Protein AF-A0A7S2GNQ2-F1 (afdb_monomer_lite)

Structure (mmCIF, N/CA/C/O backbone):
data_AF-A0A7S2GNQ2-F1
#
_entry.id   AF-A0A7S2GNQ2-F1
#
loop_
_atom_site.group_PDB
_atom_site.id
_atom_site.type_symbol
_atom_site.label_atom_id
_atom_site.label_alt_id
_atom_site.label_comp_id
_atom_site.label_asym_id
_atom_site.label_entity_id
_atom_site.label_seq_id
_atom_site.pdbx_PDB_ins_code
_atom_site.Cartn_x
_atom_site.Cartn_y
_atom_site.Cartn_z
_atom_site.occupancy
_atom_site.B_iso_or_equiv
_atom_site.auth_seq_id
_atom_site.auth_comp_id
_atom_site.auth_asym_id
_atom_site.auth_atom_id
_atom_site.pdbx_PDB_model_num
ATOM 1 N N . LYS A 1 1 ? 43.663 11.668 -49.638 1.00 64.75 1 LYS A N 1
ATOM 2 C CA . LYS A 1 1 ? 43.496 10.269 -50.110 1.00 64.75 1 LYS A CA 1
ATOM 3 C C . LYS A 1 1 ? 42.044 9.870 -49.880 1.00 64.75 1 LYS A C 1
ATOM 5 O O . LYS A 1 1 ? 41.589 9.995 -48.751 1.00 64.75 1 LYS A O 1
ATOM 10 N N . ALA A 1 2 ? 41.301 9.509 -50.927 1.00 70.38 2 ALA A N 1
ATOM 11 C CA . ALA A 1 2 ? 39.926 9.034 -50.775 1.00 70.38 2 ALA A CA 1
ATOM 12 C C . ALA A 1 2 ? 39.936 7.637 -50.134 1.00 70.38 2 ALA A C 1
ATOM 14 O O . ALA A 1 2 ? 40.729 6.797 -50.549 1.00 70.38 2 ALA A O 1
ATOM 15 N N . LEU A 1 3 ? 39.083 7.412 -49.131 1.00 74.19 3 LEU A N 1
ATOM 16 C CA . LEU A 1 3 ? 38.929 6.104 -48.481 1.00 74.19 3 LEU A CA 1
ATOM 17 C C . LEU A 1 3 ? 38.455 5.060 -49.490 1.00 74.19 3 LEU A C 1
ATOM 19 O O . LEU A 1 3 ? 37.554 5.356 -50.294 1.00 74.19 3 LEU A O 1
ATOM 23 N N . SER A 1 4 ? 39.020 3.857 -49.401 1.00 88.00 4 SER A N 1
ATOM 24 C CA . SER A 1 4 ? 38.625 2.707 -50.207 1.00 88.00 4 SER A CA 1
ATOM 25 C C . SER A 1 4 ? 37.168 2.317 -49.918 1.00 88.00 4 SER A C 1
ATOM 27 O O . SER A 1 4 ? 36.591 2.656 -48.879 1.00 88.00 4 SER A O 1
ATOM 29 N N . ARG A 1 5 ? 36.536 1.601 -50.852 1.00 85.06 5 ARG A N 1
ATOM 30 C CA . ARG A 1 5 ? 35.164 1.095 -50.683 1.00 85.06 5 ARG A CA 1
ATOM 31 C C . ARG A 1 5 ? 35.034 0.200 -49.442 1.00 85.06 5 ARG A C 1
ATOM 33 O O . ARG A 1 5 ? 34.011 0.246 -48.766 1.00 85.06 5 ARG A O 1
ATOM 40 N N . GLU A 1 6 ? 36.079 -0.561 -49.140 1.00 86.62 6 GLU A N 1
ATOM 41 C CA . GLU A 1 6 ? 36.160 -1.459 -47.988 1.00 86.62 6 GLU A CA 1
ATOM 42 C C . GLU A 1 6 ? 36.274 -0.684 -46.670 1.00 86.62 6 GLU A C 1
ATOM 44 O O . GLU A 1 6 ? 35.510 -0.934 -45.741 1.00 86.62 6 GLU A O 1
ATOM 49 N N . GLU A 1 7 ? 37.122 0.348 -46.614 1.00 86.25 7 GLU A N 1
ATOM 50 C CA . GLU A 1 7 ? 37.244 1.217 -45.435 1.00 86.25 7 GLU A CA 1
ATOM 51 C C . GLU A 1 7 ? 35.927 1.949 -45.125 1.00 86.25 7 GLU A C 1
ATOM 53 O O . GLU A 1 7 ? 35.568 2.127 -43.959 1.00 86.25 7 GLU A O 1
ATOM 58 N N . ARG A 1 8 ? 35.168 2.350 -46.157 1.00 87.06 8 ARG A N 1
ATOM 59 C CA . ARG A 1 8 ? 33.826 2.936 -45.988 1.00 87.06 8 ARG A CA 1
ATOM 60 C C . ARG A 1 8 ? 32.819 1.920 -45.447 1.00 87.06 8 ARG A C 1
ATOM 62 O O . ARG A 1 8 ? 32.033 2.268 -44.570 1.00 87.06 8 ARG A O 1
ATOM 69 N N . ALA A 1 9 ? 32.847 0.681 -45.942 1.00 88.31 9 ALA A N 1
ATOM 70 C CA . ALA A 1 9 ? 31.956 -0.385 -45.486 1.00 88.31 9 ALA A CA 1
ATOM 71 C C . ALA A 1 9 ? 32.234 -0.784 -44.027 1.00 88.31 9 ALA A C 1
ATOM 73 O O . ALA A 1 9 ? 31.295 -0.919 -43.240 1.00 88.31 9 ALA A O 1
ATOM 74 N N . LEU A 1 10 ? 33.511 -0.898 -43.650 1.00 91.12 10 LEU A N 1
ATOM 75 C CA . LEU A 1 10 ? 33.933 -1.178 -42.276 1.00 91.12 10 LEU A CA 1
ATOM 76 C C . LEU A 1 10 ? 33.534 -0.054 -41.316 1.00 91.12 10 LEU A C 1
ATOM 78 O O . LEU A 1 10 ? 32.979 -0.338 -40.257 1.00 91.12 10 LEU A O 1
ATOM 82 N N . ARG A 1 11 ? 33.732 1.218 -41.697 1.00 90.00 11 ARG A N 1
ATOM 83 C CA . ARG A 1 11 ? 33.263 2.368 -40.901 1.00 90.00 11 ARG A CA 1
ATOM 84 C C . ARG A 1 11 ? 31.751 2.344 -40.705 1.00 90.00 11 ARG A C 1
ATOM 86 O O . ARG A 1 11 ? 31.295 2.411 -39.571 1.00 90.00 11 ARG A O 1
ATOM 93 N N . ALA A 1 12 ? 30.987 2.139 -41.778 1.00 89.44 12 ALA A N 1
ATOM 94 C CA . ALA A 1 12 ? 29.533 2.038 -41.689 1.00 89.44 12 ALA A CA 1
ATOM 95 C C . ALA A 1 12 ? 29.082 0.873 -40.789 1.00 89.44 12 ALA A C 1
ATOM 97 O O . ALA A 1 12 ? 28.097 1.001 -40.068 1.00 89.44 12 ALA A O 1
ATOM 98 N N . SER A 1 13 ? 29.796 -0.259 -40.799 1.00 91.31 13 SER A N 1
ATOM 99 C CA . SER A 1 13 ? 29.508 -1.370 -39.884 1.00 91.31 13 SER A CA 1
ATOM 100 C C . SER A 1 13 ? 29.830 -1.028 -38.435 1.00 91.31 13 SER A C 1
ATOM 102 O O . SER A 1 13 ? 29.018 -1.296 -37.554 1.00 91.31 13 SER A O 1
ATOM 104 N N . ALA A 1 14 ? 30.980 -0.404 -38.179 1.00 92.25 14 ALA A N 1
ATOM 105 C CA . ALA A 1 14 ? 31.361 0.039 -36.843 1.00 92.25 14 ALA A CA 1
ATOM 106 C C . ALA A 1 14 ? 30.356 1.052 -36.272 1.00 92.25 14 ALA A C 1
ATOM 108 O O . ALA A 1 14 ? 29.978 0.943 -35.108 1.00 92.25 14 ALA A O 1
ATOM 109 N N . ASP A 1 15 ? 29.874 1.988 -37.091 1.00 93.44 15 ASP A N 1
ATOM 110 C CA . ASP A 1 15 ? 28.883 2.981 -36.672 1.00 93.44 15 ASP A CA 1
ATOM 111 C C . ASP A 1 15 ? 27.521 2.338 -36.370 1.00 93.44 15 ASP A C 1
ATOM 113 O O . ASP A 1 15 ? 26.910 2.667 -35.353 1.00 93.44 15 ASP A O 1
ATOM 117 N N . ARG A 1 16 ? 27.087 1.341 -37.160 1.00 91.75 16 ARG A N 1
ATOM 118 C CA . ARG A 1 16 ? 25.895 0.532 -36.836 1.00 91.75 16 ARG A CA 1
ATOM 119 C C . ARG A 1 16 ? 26.039 -0.201 -35.504 1.00 91.75 16 ARG A C 1
ATOM 121 O O . ARG A 1 16 ? 25.116 -0.191 -34.698 1.00 91.75 16 ARG A O 1
ATOM 128 N N . HIS A 1 17 ? 27.192 -0.822 -35.252 1.00 92.38 17 HIS A N 1
ATOM 129 C CA . HIS A 1 17 ? 27.427 -1.513 -33.983 1.00 92.38 17 HIS A CA 1
ATOM 130 C C . HIS A 1 17 ? 27.438 -0.549 -32.792 1.00 92.38 17 HIS A C 1
ATOM 132 O O . HIS A 1 17 ? 26.877 -0.883 -31.753 1.00 92.38 17 HIS A O 1
ATOM 138 N N . ARG A 1 18 ? 28.015 0.652 -32.933 1.00 93.69 18 ARG A N 1
ATOM 139 C CA . ARG A 1 18 ? 27.972 1.686 -31.884 1.00 93.69 18 ARG A CA 1
ATOM 140 C C . ARG A 1 18 ? 26.545 2.128 -31.581 1.00 93.69 18 ARG A C 1
ATOM 142 O O . ARG A 1 18 ? 26.152 2.089 -30.421 1.00 93.69 18 ARG A O 1
ATOM 149 N N . ALA A 1 19 ? 25.763 2.450 -32.612 1.00 92.00 19 ALA A N 1
ATOM 150 C CA . ALA A 1 19 ? 24.359 2.822 -32.446 1.00 92.00 19 ALA A CA 1
ATOM 151 C C . ALA A 1 19 ? 23.565 1.718 -31.727 1.00 92.00 19 ALA A C 1
ATOM 153 O O . ALA A 1 19 ? 22.828 1.997 -30.782 1.00 92.00 19 ALA A O 1
ATOM 154 N N . ARG A 1 20 ? 23.799 0.451 -32.097 1.00 93.38 20 ARG A N 1
ATOM 155 C CA . ARG A 1 20 ? 23.166 -0.700 -31.444 1.00 93.38 20 ARG A CA 1
ATOM 156 C C . ARG A 1 20 ? 23.551 -0.835 -29.970 1.00 93.38 20 ARG A C 1
ATOM 158 O O . ARG A 1 20 ? 22.698 -1.148 -29.144 1.00 93.38 20 ARG A O 1
ATOM 165 N N . VAL A 1 21 ? 24.819 -0.607 -29.627 1.00 95.62 21 VAL A N 1
ATOM 166 C CA . VAL A 1 21 ? 25.288 -0.611 -28.230 1.00 95.62 21 VAL A CA 1
ATOM 167 C C . VAL A 1 21 ? 24.620 0.503 -27.424 1.00 95.62 21 VAL A C 1
ATOM 169 O O . VAL A 1 21 ? 24.209 0.260 -26.291 1.00 95.62 21 VAL A O 1
ATOM 172 N N . ASP A 1 22 ? 24.460 1.695 -27.995 1.00 95.50 22 ASP A N 1
ATOM 173 C CA . ASP A 1 22 ? 23.806 2.811 -27.306 1.00 95.50 22 ASP A CA 1
ATOM 174 C C . ASP A 1 22 ? 22.314 2.541 -27.068 1.00 95.50 22 ASP A C 1
ATOM 176 O O . ASP A 1 22 ? 21.806 2.809 -25.980 1.00 95.50 22 ASP A O 1
ATOM 180 N N . GLN A 1 23 ? 21.617 1.929 -28.027 1.00 94.12 23 GLN A N 1
ATOM 181 C CA . GLN A 1 23 ? 20.230 1.494 -27.834 1.00 94.12 23 GLN A CA 1
ATOM 182 C C . GLN A 1 23 ? 20.107 0.402 -26.769 1.00 94.12 23 GLN A C 1
ATOM 184 O O . GLN A 1 23 ? 19.221 0.472 -25.920 1.00 94.12 23 GLN A O 1
ATOM 189 N N . LEU A 1 24 ? 21.010 -0.586 -26.775 1.00 95.75 24 LEU A N 1
ATOM 190 C CA . LEU A 1 24 ? 21.059 -1.627 -25.746 1.00 95.75 24 LEU A CA 1
ATOM 191 C C . LEU A 1 24 ? 21.252 -1.027 -24.349 1.00 95.75 24 LEU A C 1
ATOM 193 O O . LEU A 1 24 ? 20.572 -1.442 -23.413 1.00 95.75 24 LEU A O 1
ATOM 197 N N . ARG A 1 25 ? 22.125 -0.022 -24.212 1.00 96.81 25 ARG A N 1
ATOM 198 C CA . ARG A 1 25 ? 22.311 0.713 -22.952 1.00 96.81 25 ARG A CA 1
ATOM 199 C C . ARG A 1 25 ? 21.038 1.432 -22.519 1.00 96.81 25 ARG A C 1
ATOM 201 O O . ARG A 1 25 ? 20.624 1.275 -21.379 1.00 96.81 25 ARG A O 1
ATOM 208 N N . GLN A 1 26 ? 20.375 2.145 -23.430 1.00 96.31 26 GLN A N 1
ATOM 209 C CA . GLN A 1 26 ? 19.115 2.831 -23.121 1.00 96.31 26 GLN A CA 1
ATOM 210 C C . GLN A 1 26 ? 18.009 1.861 -22.684 1.00 96.31 26 GLN A C 1
ATOM 212 O O . GLN A 1 26 ? 17.236 2.172 -21.777 1.00 96.31 26 GLN A O 1
ATOM 217 N N . VAL A 1 27 ? 17.926 0.685 -23.316 1.00 97.69 27 VAL A N 1
ATOM 218 C CA . VAL A 1 27 ? 16.993 -0.381 -22.925 1.00 97.69 27 VAL A CA 1
ATOM 219 C C . VAL A 1 27 ? 17.325 -0.916 -21.536 1.00 97.69 27 VAL A C 1
ATOM 221 O O . VAL A 1 27 ? 16.413 -1.063 -20.721 1.00 97.69 27 VAL A O 1
ATOM 224 N N . ALA A 1 28 ? 18.603 -1.189 -21.258 1.00 97.50 28 ALA A N 1
ATOM 225 C CA . ALA A 1 28 ? 19.050 -1.673 -19.955 1.00 97.50 28 ALA A CA 1
ATOM 226 C C . ALA A 1 28 ? 18.695 -0.669 -18.847 1.00 97.50 28 ALA A C 1
ATOM 228 O O . ALA A 1 28 ? 17.963 -1.018 -17.925 1.00 97.50 28 ALA A O 1
ATOM 229 N N . GLU A 1 29 ? 19.077 0.600 -19.008 1.00 97.75 29 GLU A N 1
ATOM 230 C CA . GLU A 1 29 ? 18.776 1.672 -18.049 1.00 97.75 29 GLU A CA 1
ATOM 231 C C . GLU A 1 29 ? 17.268 1.838 -17.808 1.00 97.75 29 GLU A C 1
ATOM 233 O O . GLU A 1 29 ? 16.817 2.001 -16.673 1.00 97.75 29 GLU A O 1
ATOM 238 N N . ALA A 1 30 ? 16.456 1.797 -18.869 1.00 97.50 30 ALA A N 1
ATOM 239 C CA . ALA A 1 30 ? 15.008 1.924 -18.733 1.00 97.50 30 ALA A CA 1
ATOM 240 C C . ALA A 1 30 ? 14.377 0.712 -18.032 1.00 97.50 30 ALA A C 1
ATOM 24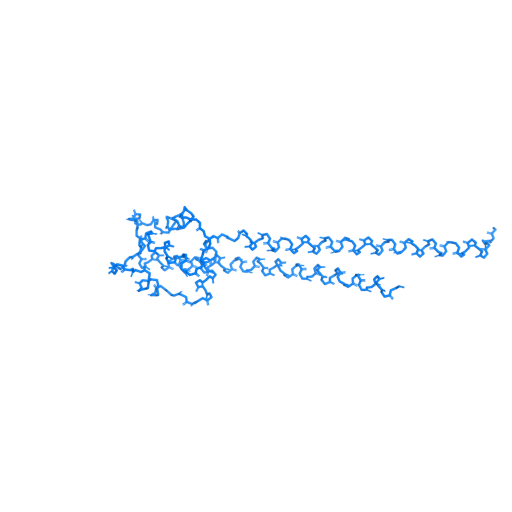2 O O . ALA A 1 30 ? 13.420 0.886 -17.275 1.00 97.50 30 ALA A O 1
ATOM 243 N N . THR A 1 31 ? 14.902 -0.491 -18.274 1.00 97.56 31 THR A N 1
ATOM 244 C CA . THR A 1 31 ? 14.433 -1.729 -17.635 1.00 97.56 31 THR A CA 1
ATOM 245 C C . THR A 1 31 ? 14.774 -1.720 -16.147 1.00 97.56 31 THR A C 1
ATOM 247 O O . THR A 1 31 ? 13.875 -1.885 -15.326 1.00 97.56 31 THR A O 1
ATOM 250 N N . GLU A 1 32 ? 16.016 -1.389 -15.788 1.00 98.00 32 GLU A N 1
ATOM 251 C CA . GLU A 1 32 ? 16.439 -1.229 -14.390 1.00 98.00 32 GLU A CA 1
ATOM 252 C C . GLU A 1 32 ? 15.600 -0.168 -13.661 1.00 98.00 32 GLU A C 1
ATOM 254 O O . GLU A 1 32 ? 15.153 -0.373 -12.531 1.00 98.00 32 GLU A O 1
ATOM 259 N N . ALA A 1 33 ? 15.321 0.965 -14.314 1.00 97.25 33 ALA A N 1
ATOM 260 C CA . ALA A 1 33 ? 14.468 2.003 -13.744 1.00 97.25 33 ALA A CA 1
ATOM 261 C C . ALA A 1 33 ? 13.020 1.527 -13.525 1.00 97.25 33 ALA A C 1
ATOM 263 O O . ALA A 1 33 ? 12.395 1.913 -12.532 1.00 97.25 33 ALA A O 1
ATOM 264 N N . ALA A 1 34 ? 12.479 0.706 -14.431 1.00 97.69 34 ALA A N 1
ATOM 265 C CA . ALA A 1 34 ? 11.150 0.118 -14.288 1.00 97.69 34 ALA A CA 1
ATOM 266 C C . ALA A 1 34 ? 11.099 -0.871 -13.119 1.00 97.69 34 ALA A C 1
ATOM 268 O O . ALA A 1 34 ? 10.239 -0.730 -12.250 1.00 97.69 34 ALA A O 1
ATOM 269 N N . GLU A 1 35 ? 12.058 -1.791 -13.041 1.00 97.62 35 GLU A N 1
ATOM 270 C CA . GLU A 1 35 ? 12.179 -2.759 -11.947 1.00 97.62 35 GLU A CA 1
ATOM 271 C C . GLU A 1 35 ? 12.336 -2.058 -10.592 1.00 97.62 35 GLU A C 1
ATOM 273 O O . GLU A 1 35 ? 11.631 -2.371 -9.631 1.00 97.62 35 GLU A O 1
ATOM 278 N N . ALA A 1 36 ? 13.191 -1.034 -10.515 1.00 97.50 36 ALA A N 1
ATOM 279 C CA . ALA A 1 36 ? 13.368 -0.245 -9.301 1.00 97.50 36 ALA A CA 1
ATOM 280 C C . ALA A 1 36 ? 12.083 0.493 -8.889 1.00 97.50 36 ALA A C 1
ATOM 282 O O . ALA A 1 36 ? 11.794 0.628 -7.697 1.00 97.50 36 ALA A O 1
ATOM 283 N N . ALA A 1 37 ? 11.302 0.994 -9.850 1.00 97.06 37 ALA A N 1
ATOM 284 C CA . ALA A 1 37 ? 10.034 1.657 -9.567 1.00 97.06 37 ALA A CA 1
ATOM 285 C C . ALA A 1 37 ? 8.948 0.667 -9.109 1.00 97.06 37 ALA A C 1
ATOM 287 O O . ALA A 1 37 ? 8.210 0.972 -8.171 1.00 97.06 37 ALA A O 1
ATOM 288 N N . GLU A 1 38 ? 8.871 -0.519 -9.713 1.00 96.81 38 GLU A N 1
ATOM 289 C CA . GLU A 1 38 ? 7.948 -1.584 -9.302 1.00 96.81 38 GLU A CA 1
ATOM 290 C C . GLU A 1 38 ? 8.295 -2.126 -7.911 1.00 96.81 38 GLU A C 1
ATOM 292 O O . GLU A 1 38 ? 7.421 -2.229 -7.050 1.00 96.81 38 GLU A O 1
ATOM 297 N N . MET A 1 39 ? 9.579 -2.346 -7.631 1.00 96.88 39 MET A N 1
ATOM 298 C CA . MET A 1 39 ? 10.060 -2.762 -6.313 1.00 96.88 39 MET A CA 1
ATOM 299 C C . MET A 1 39 ? 9.727 -1.738 -5.217 1.00 96.88 39 MET A C 1
ATOM 301 O O . MET A 1 39 ? 9.388 -2.119 -4.095 1.00 96.88 39 MET A O 1
ATOM 305 N N . LYS A 1 40 ? 9.756 -0.432 -5.517 1.00 95.88 40 LYS A N 1
ATOM 306 C CA . LYS A 1 40 ? 9.286 0.612 -4.583 1.00 95.88 40 LYS A CA 1
ATOM 307 C C . LYS A 1 40 ? 7.789 0.506 -4.289 1.00 95.88 40 LYS A C 1
ATOM 309 O O . LYS A 1 40 ? 7.383 0.726 -3.152 1.00 95.88 40 LYS A O 1
ATOM 314 N N . VAL A 1 41 ? 6.965 0.184 -5.287 1.00 95.50 41 VAL A N 1
ATOM 315 C CA . VAL A 1 41 ? 5.524 -0.040 -5.074 1.00 95.50 41 VAL A CA 1
ATOM 316 C C . VAL A 1 41 ? 5.308 -1.272 -4.197 1.00 95.50 41 VAL A C 1
ATOM 318 O O . VAL A 1 41 ? 4.526 -1.214 -3.250 1.00 95.50 41 VAL A O 1
ATOM 321 N N . GLU A 1 42 ? 6.014 -2.362 -4.486 1.00 94.94 42 GLU A N 1
ATOM 322 C CA . GLU A 1 42 ? 5.850 -3.626 -3.769 1.00 94.94 42 GLU A CA 1
ATOM 323 C C . GLU A 1 42 ? 6.326 -3.528 -2.318 1.00 94.94 42 GLU A C 1
ATOM 325 O O . GLU A 1 42 ? 5.574 -3.833 -1.398 1.00 94.94 42 GLU A O 1
ATOM 330 N N . SER A 1 43 ? 7.529 -2.997 -2.088 1.00 93.44 43 SER A N 1
ATOM 331 C CA . SER A 1 43 ? 8.051 -2.768 -0.732 1.00 93.44 43 SER A CA 1
ATOM 332 C C . SER A 1 43 ? 7.137 -1.877 0.115 1.00 93.44 43 SER A C 1
ATOM 334 O O . SER A 1 43 ? 6.964 -2.135 1.310 1.00 93.44 43 SER A O 1
ATOM 336 N N . ARG A 1 44 ? 6.499 -0.868 -0.499 1.00 92.94 44 ARG A N 1
ATOM 337 C CA . ARG A 1 44 ? 5.533 0.001 0.182 1.00 92.94 44 ARG A CA 1
ATOM 338 C C . ARG A 1 44 ? 4.273 -0.759 0.594 1.00 92.94 44 ARG A C 1
ATOM 340 O O . ARG A 1 44 ? 3.828 -0.604 1.724 1.00 92.94 44 ARG A O 1
ATOM 347 N N . ARG A 1 45 ? 3.738 -1.613 -0.286 1.00 89.56 45 ARG A N 1
ATOM 348 C CA . ARG A 1 45 ? 2.582 -2.474 0.018 1.00 89.56 45 ARG A CA 1
ATOM 349 C C . ARG A 1 45 ? 2.906 -3.503 1.098 1.00 89.56 45 ARG A C 1
ATOM 351 O O . ARG A 1 45 ? 2.112 -3.673 2.019 1.00 89.56 45 ARG A O 1
ATOM 358 N N . ALA A 1 46 ? 4.068 -4.146 1.012 1.00 88.50 46 ALA A N 1
ATOM 359 C CA . ALA A 1 46 ? 4.505 -5.154 1.976 1.00 88.50 46 ALA A CA 1
ATOM 360 C C . ALA A 1 46 ? 4.693 -4.574 3.387 1.00 88.50 46 ALA A C 1
ATOM 362 O O . ALA A 1 46 ? 4.394 -5.239 4.373 1.00 88.50 46 ALA A O 1
ATOM 363 N N . SER A 1 47 ? 5.136 -3.318 3.484 1.00 89.50 47 SER A N 1
ATOM 364 C CA . SER A 1 47 ? 5.362 -2.621 4.757 1.00 89.50 47 SER A CA 1
ATOM 365 C C . SER A 1 47 ? 4.177 -1.747 5.190 1.00 89.50 47 SER A C 1
ATOM 367 O O . SER A 1 47 ? 4.385 -0.746 5.874 1.00 89.50 47 SER A O 1
ATOM 369 N N . THR A 1 48 ? 2.944 -2.073 4.777 1.00 90.44 48 THR A N 1
ATOM 370 C CA . THR A 1 48 ? 1.762 -1.267 5.133 1.00 90.44 48 THR A CA 1
ATOM 371 C C . THR A 1 48 ? 1.499 -1.347 6.646 1.00 90.44 48 THR A C 1
ATOM 373 O O . THR A 1 48 ? 1.216 -2.443 7.144 1.00 90.44 48 THR A O 1
ATOM 376 N N . PRO A 1 49 ? 1.533 -0.219 7.383 1.00 92.25 49 PRO A N 1
ATOM 377 C CA . PRO A 1 49 ? 1.254 -0.190 8.819 1.00 92.25 49 PRO A CA 1
ATOM 378 C C . PRO A 1 49 ? -0.156 -0.687 9.170 1.00 92.25 49 PRO A C 1
ATOM 380 O O . PRO A 1 49 ? -1.086 -0.589 8.368 1.00 92.25 49 PRO A O 1
ATOM 383 N N . ALA A 1 50 ? -0.331 -1.231 10.374 1.00 92.38 50 ALA A N 1
ATOM 384 C CA . ALA A 1 50 ? -1.578 -1.881 10.779 1.00 92.38 50 ALA A CA 1
ATOM 385 C C . ALA A 1 50 ? -2.778 -0.918 10.885 1.00 92.38 50 ALA A C 1
ATOM 387 O O . ALA A 1 50 ? -3.896 -1.298 10.542 1.00 92.38 50 ALA A O 1
ATOM 388 N N . ASP A 1 51 ? -2.556 0.333 11.286 1.00 93.00 51 ASP A N 1
ATOM 389 C CA . ASP A 1 51 ? -3.564 1.400 11.287 1.00 93.00 51 ASP A CA 1
ATOM 390 C C . ASP A 1 51 ? -4.020 1.744 9.862 1.00 93.00 51 ASP A C 1
ATOM 392 O O . ASP A 1 51 ? -5.213 1.887 9.593 1.00 93.00 51 ASP A O 1
ATOM 396 N N . VAL A 1 52 ? -3.090 1.771 8.910 1.00 93.94 52 VAL A N 1
ATOM 397 C CA . VAL A 1 52 ? -3.413 1.941 7.492 1.00 93.94 52 VAL A CA 1
ATOM 398 C C . VAL A 1 52 ? -4.193 0.739 6.954 1.00 93.94 52 VAL A C 1
ATOM 400 O O . VAL A 1 52 ? -5.220 0.932 6.300 1.00 93.94 52 VAL A O 1
ATOM 403 N N . GLN A 1 53 ? -3.765 -0.497 7.246 1.00 93.69 53 GLN A N 1
ATOM 404 C CA . GLN A 1 53 ? -4.506 -1.709 6.859 1.00 93.69 53 GLN A CA 1
ATOM 405 C C . GLN A 1 53 ? -5.944 -1.664 7.389 1.00 93.69 53 GLN A C 1
ATOM 407 O O . GLN A 1 53 ? -6.900 -1.884 6.640 1.00 93.69 53 GLN A O 1
ATOM 412 N N . LEU A 1 54 ? -6.093 -1.325 8.670 1.00 92.44 54 LEU A N 1
ATOM 413 C CA . LEU A 1 54 ? -7.377 -1.202 9.339 1.00 92.44 54 LEU A CA 1
ATOM 414 C C . LEU A 1 54 ? -8.253 -0.132 8.672 1.00 92.44 54 LEU A C 1
ATOM 416 O O . LEU A 1 54 ? -9.398 -0.413 8.314 1.00 92.44 54 LEU A O 1
ATOM 420 N N . GLY A 1 55 ? -7.710 1.060 8.421 1.00 93.56 55 GLY A N 1
ATOM 421 C CA . GLY A 1 55 ? -8.421 2.139 7.735 1.00 93.56 55 GLY A CA 1
ATOM 422 C C . GLY A 1 55 ? -8.871 1.773 6.321 1.00 93.56 55 GLY A C 1
ATOM 423 O O . GLY A 1 55 ? -10.013 2.050 5.942 1.00 93.56 55 GLY A O 1
ATOM 424 N N . VAL A 1 56 ? -8.024 1.083 5.552 1.00 93.00 56 VAL A N 1
ATOM 425 C CA . VAL A 1 56 ? -8.367 0.589 4.209 1.00 93.00 56 VAL A CA 1
ATOM 426 C C . VAL A 1 56 ? -9.508 -0.428 4.274 1.00 93.00 56 VAL A C 1
ATOM 428 O O . VAL A 1 56 ? -10.454 -0.338 3.486 1.00 93.00 56 VAL A O 1
ATOM 431 N N . ILE A 1 57 ? -9.458 -1.380 5.210 1.00 92.94 57 ILE A N 1
ATOM 432 C CA . ILE A 1 57 ? -10.505 -2.398 5.378 1.00 92.94 57 ILE A CA 1
ATOM 433 C C . ILE A 1 57 ? -11.828 -1.750 5.793 1.00 92.94 57 ILE A C 1
ATOM 435 O O . ILE A 1 57 ? -12.868 -2.071 5.214 1.00 92.94 57 ILE A O 1
ATOM 439 N N . ILE A 1 58 ? -11.794 -0.818 6.746 1.00 91.06 58 ILE A N 1
ATOM 440 C CA . ILE A 1 58 ? -12.965 -0.071 7.221 1.00 91.06 58 ILE A CA 1
ATOM 441 C C . ILE A 1 58 ? -13.628 0.691 6.077 1.00 91.06 58 ILE A C 1
ATOM 443 O O . ILE A 1 58 ? -14.842 0.581 5.898 1.00 91.06 58 ILE A O 1
ATOM 447 N N . LEU A 1 59 ? -12.843 1.410 5.268 1.00 91.25 59 LEU A N 1
ATOM 448 C CA . LEU A 1 59 ? -13.347 2.121 4.092 1.00 91.25 59 LEU A CA 1
ATOM 449 C C . LEU A 1 59 ? -13.958 1.159 3.072 1.00 91.25 59 LEU A C 1
ATOM 451 O O . LEU A 1 59 ? -15.075 1.379 2.609 1.00 91.25 59 LEU A O 1
ATOM 455 N N . LYS A 1 60 ? -13.251 0.072 2.746 1.00 91.56 60 LYS A N 1
ATOM 456 C CA . LYS A 1 60 ? -13.691 -0.909 1.747 1.00 91.56 60 LYS A CA 1
ATOM 457 C C . LYS A 1 60 ? -14.972 -1.634 2.162 1.00 91.56 60 LYS A C 1
ATOM 459 O O . LYS A 1 60 ? -15.807 -1.924 1.310 1.00 91.56 60 LYS A O 1
ATOM 464 N N . LYS A 1 61 ? -15.116 -1.955 3.450 1.00 90.62 61 LYS A N 1
ATOM 465 C CA . LYS A 1 61 ? -16.283 -2.659 4.003 1.00 90.62 61 LYS A CA 1
ATOM 466 C C . LYS A 1 61 ? -17.412 -1.717 4.437 1.00 90.62 61 LYS A C 1
ATOM 468 O O . LYS A 1 61 ? -18.485 -2.202 4.778 1.00 90.62 61 LYS A O 1
ATOM 473 N N . GLY A 1 62 ? -17.187 -0.402 4.433 1.00 90.75 62 GLY A N 1
ATOM 474 C CA . GLY A 1 62 ? -18.172 0.585 4.878 1.00 90.75 62 GLY A CA 1
ATOM 475 C C . GLY A 1 62 ? -18.519 0.470 6.366 1.00 90.75 62 GLY A C 1
ATOM 476 O O . GLY A 1 62 ? -19.669 0.694 6.734 1.00 90.75 62 GLY A O 1
ATOM 477 N N . ILE A 1 63 ? -17.551 0.094 7.211 1.00 89.81 63 ILE A N 1
ATOM 478 C CA . ILE A 1 63 ? -17.759 -0.071 8.659 1.00 89.81 63 ILE A CA 1
ATOM 479 C C . ILE A 1 63 ? -18.022 1.301 9.287 1.00 89.81 63 ILE A C 1
ATOM 481 O O . ILE A 1 63 ? -17.244 2.241 9.100 1.00 89.81 63 ILE A O 1
ATOM 485 N N . ARG A 1 64 ? -19.121 1.422 10.037 1.00 91.06 64 ARG A N 1
ATOM 486 C CA . ARG A 1 64 ? -19.505 2.653 10.743 1.00 91.06 64 ARG A CA 1
ATOM 487 C C . ARG A 1 64 ? -19.287 2.510 12.246 1.00 91.06 64 ARG A C 1
ATOM 489 O O . ARG A 1 64 ? -19.150 1.408 12.761 1.00 91.06 64 ARG A O 1
ATOM 496 N N . VAL A 1 65 ? -19.358 3.633 12.962 1.00 88.88 65 VAL A N 1
ATOM 497 C CA . VAL A 1 65 ? -19.287 3.681 14.438 1.00 88.88 65 VAL A CA 1
ATOM 498 C C . VAL A 1 65 ? -20.263 2.684 15.070 1.00 88.88 65 VAL A C 1
ATOM 500 O O . VAL A 1 65 ? -19.884 1.916 15.941 1.00 88.88 65 VAL A O 1
ATOM 503 N N . ALA A 1 66 ? -21.508 2.659 14.581 1.00 88.25 66 ALA A N 1
ATOM 504 C CA . ALA A 1 66 ? -22.537 1.748 15.076 1.00 88.25 66 ALA A CA 1
ATOM 505 C C . ALA A 1 66 ? -22.203 0.271 14.818 1.00 88.25 66 ALA A C 1
ATOM 507 O O . ALA A 1 66 ? -22.580 -0.577 15.612 1.00 88.25 66 ALA A O 1
ATOM 508 N N . ASP A 1 67 ? -21.498 -0.049 13.728 1.00 88.19 67 ASP A N 1
ATOM 509 C CA . ASP A 1 67 ? -21.080 -1.426 13.462 1.00 88.19 67 ASP A CA 1
ATOM 510 C C . ASP A 1 67 ? -20.020 -1.884 14.466 1.00 88.19 67 ASP A C 1
ATOM 512 O O . ASP A 1 67 ? -20.063 -3.036 14.875 1.00 88.19 67 ASP A O 1
ATOM 516 N N . ILE A 1 68 ? -19.109 -0.999 14.882 1.00 87.06 68 ILE A N 1
ATOM 517 C CA . ILE A 1 68 ? -18.120 -1.311 15.922 1.00 87.06 68 ILE A CA 1
ATOM 518 C C . ILE A 1 68 ? -18.837 -1.519 17.259 1.00 87.06 68 ILE A C 1
ATOM 520 O O . ILE A 1 68 ? -18.745 -2.590 17.834 1.00 87.06 68 ILE A O 1
ATOM 524 N N . LEU A 1 69 ? -19.655 -0.561 17.691 1.00 87.00 69 LEU A N 1
ATOM 525 C CA . LEU A 1 69 ? -20.336 -0.631 18.990 1.00 87.00 69 LEU A CA 1
ATOM 526 C C . LEU A 1 69 ? -21.353 -1.769 19.133 1.00 87.00 69 LEU A C 1
ATOM 528 O O . LEU A 1 69 ? -21.707 -2.112 20.243 1.00 87.00 69 LEU A O 1
ATOM 532 N N . ILE A 1 70 ? -21.901 -2.294 18.034 1.00 87.94 70 ILE A N 1
ATOM 533 C CA . ILE A 1 70 ? -22.911 -3.366 18.096 1.00 87.94 70 ILE A CA 1
ATOM 534 C C . ILE A 1 70 ? -22.291 -4.732 17.810 1.00 87.94 70 ILE A C 1
ATOM 536 O O . ILE A 1 70 ? -22.773 -5.740 18.314 1.00 87.94 70 ILE A O 1
ATOM 540 N N . LYS A 1 71 ? -21.295 -4.798 16.918 1.00 89.50 71 LYS A N 1
ATOM 541 C CA . LYS A 1 71 ? -20.739 -6.081 16.465 1.00 89.50 71 LYS A CA 1
ATOM 542 C C . LYS A 1 71 ? -19.412 -6.420 17.116 1.00 89.50 71 LYS A C 1
ATOM 544 O O . LYS A 1 71 ? -19.023 -7.572 16.988 1.00 89.50 71 LYS A O 1
ATOM 549 N N . TRP A 1 72 ? -18.684 -5.430 17.636 1.00 91.38 72 TRP A N 1
ATOM 550 C CA . TRP A 1 72 ? -17.370 -5.646 18.242 1.00 91.38 72 TRP A CA 1
ATOM 551 C C . TRP A 1 72 ? -17.436 -5.705 19.763 1.00 91.38 72 TRP A C 1
ATOM 553 O O . TRP A 1 72 ? -16.599 -6.371 20.353 1.00 91.38 72 TRP A O 1
ATOM 563 N N . ASP A 1 73 ? -18.426 -5.036 20.348 1.00 90.31 73 ASP A N 1
ATOM 564 C CA . ASP A 1 73 ? -18.798 -5.150 21.757 1.00 90.31 73 ASP A CA 1
ATOM 565 C C . ASP A 1 73 ? -19.487 -6.512 21.963 1.00 90.31 73 ASP A C 1
ATOM 567 O O . ASP A 1 73 ? -20.670 -6.687 21.650 1.00 90.31 73 ASP A O 1
ATOM 571 N N . GLU A 1 74 ? -18.714 -7.523 22.364 1.00 88.94 74 GLU A N 1
ATOM 572 C CA . GLU A 1 74 ? -19.203 -8.890 22.571 1.00 88.94 74 GLU A CA 1
ATOM 573 C C . GLU A 1 74 ? -19.921 -9.011 23.920 1.00 88.94 74 GLU A C 1
ATOM 575 O O . GLU A 1 74 ? -20.854 -9.812 24.061 1.00 88.94 74 GLU A O 1
ATOM 580 N N . ASN A 1 75 ? -19.480 -8.236 24.914 1.00 88.69 75 ASN A N 1
ATOM 581 C CA . ASN A 1 75 ? -19.989 -8.301 26.279 1.00 88.69 75 ASN A CA 1
ATOM 582 C C . ASN A 1 75 ? -21.228 -7.396 26.510 1.00 88.69 75 ASN A C 1
ATOM 584 O O . ASN A 1 75 ? -21.978 -7.621 27.466 1.00 88.69 75 ASN A O 1
ATOM 588 N N . GLY A 1 76 ? -21.491 -6.450 25.605 1.00 85.75 76 GLY A N 1
ATOM 589 C CA . GLY A 1 76 ? -22.626 -5.532 25.613 1.00 85.75 76 GLY A CA 1
ATOM 590 C C . GLY A 1 76 ? -22.510 -4.388 26.622 1.00 85.75 76 GLY A C 1
ATOM 591 O O . GLY A 1 76 ? -23.547 -3.867 27.052 1.00 85.75 76 GLY A O 1
ATOM 592 N N . ASP A 1 77 ? -21.301 -4.027 27.054 1.00 86.88 77 ASP A N 1
ATOM 593 C CA . ASP A 1 77 ? -21.069 -2.976 28.050 1.00 86.88 77 ASP A CA 1
ATOM 594 C C . ASP A 1 77 ? -21.101 -1.552 27.462 1.00 86.88 77 ASP A C 1
ATOM 596 O O . ASP A 1 77 ? -21.143 -0.565 28.207 1.00 86.88 77 ASP A O 1
ATOM 600 N N . GLY A 1 78 ? -21.197 -1.434 26.133 1.00 85.31 78 GLY A N 1
ATOM 601 C CA . GLY A 1 78 ? -21.271 -0.170 25.406 1.00 85.31 78 GLY A CA 1
ATOM 602 C C . GLY A 1 78 ? -19.912 0.481 25.148 1.00 85.31 78 GLY A C 1
ATOM 603 O O . GLY A 1 78 ? -19.869 1.604 24.627 1.00 85.31 78 GLY A O 1
ATOM 604 N N . THR A 1 79 ? -18.824 -0.202 25.491 1.00 90.38 79 THR A N 1
ATOM 605 C CA . THR A 1 79 ? -17.441 0.181 25.224 1.00 90.38 79 THR A CA 1
ATOM 606 C C . THR A 1 79 ? -16.712 -0.948 24.499 1.00 90.38 79 THR A C 1
ATOM 608 O O . THR A 1 79 ? -17.278 -2.004 24.258 1.00 90.38 79 THR A O 1
ATOM 611 N N . ILE A 1 80 ? -15.486 -0.691 24.039 1.00 92.25 80 ILE A N 1
ATOM 612 C CA . ILE A 1 80 ? -14.658 -1.722 23.402 1.00 92.25 80 ILE A CA 1
ATOM 613 C C . ILE A 1 80 ? -13.377 -1.883 24.195 1.00 92.25 80 ILE A C 1
ATOM 615 O O . ILE A 1 80 ? -12.589 -0.938 24.288 1.00 92.25 80 ILE A O 1
ATOM 619 N N . ASP A 1 81 ? -13.134 -3.081 24.710 1.00 93.06 81 ASP A N 1
ATOM 620 C CA . ASP A 1 81 ? -11.889 -3.389 25.401 1.00 93.06 81 ASP A CA 1
ATOM 621 C C . ASP A 1 81 ? -10.761 -3.803 24.427 1.00 93.06 81 ASP A C 1
ATOM 623 O O . ASP A 1 81 ? -10.938 -3.997 23.214 1.00 93.06 81 ASP A O 1
ATOM 627 N N . LYS A 1 82 ? -9.539 -3.961 24.953 1.00 92.81 82 LYS A N 1
ATOM 628 C CA . LYS A 1 82 ? -8.386 -4.398 24.144 1.00 92.81 82 LYS A CA 1
ATOM 629 C C . LYS A 1 82 ? -8.565 -5.794 23.542 1.00 92.81 82 LYS A C 1
ATOM 631 O O . LYS A 1 82 ? -8.009 -6.090 22.482 1.00 92.81 82 LYS A O 1
ATOM 636 N N . PHE A 1 83 ? -9.235 -6.707 24.239 1.00 92.75 83 PHE A N 1
ATOM 637 C CA . PHE A 1 83 ? -9.453 -8.068 23.759 1.00 92.75 83 PHE A CA 1
ATOM 638 C C . PHE A 1 83 ? -10.382 -8.077 22.544 1.00 92.75 83 PHE A C 1
ATOM 640 O O . PHE A 1 83 ? -9.985 -8.602 21.499 1.00 92.75 83 PHE A O 1
ATOM 647 N N . GLU A 1 84 ? -11.529 -7.421 22.650 1.00 93.75 84 GLU A N 1
ATOM 648 C CA . GLU A 1 84 ? -12.514 -7.237 21.586 1.00 93.75 84 GLU A CA 1
ATOM 649 C C . GLU A 1 84 ? -11.897 -6.537 20.376 1.00 93.75 84 GLU A C 1
ATOM 651 O O . GLU A 1 84 ? -11.977 -7.032 19.246 1.00 93.75 84 GLU A O 1
ATOM 656 N N . TRP A 1 85 ? -11.160 -5.447 20.615 1.00 92.38 85 TRP A N 1
ATOM 657 C CA . TRP A 1 85 ? -10.424 -4.728 19.579 1.00 92.38 85 TRP A CA 1
ATOM 658 C C . TRP A 1 85 ? -9.503 -5.647 18.771 1.00 92.38 85 TRP A C 1
ATOM 660 O O . TRP A 1 85 ? -9.553 -5.680 17.535 1.00 92.38 85 TRP A O 1
ATOM 670 N N . ARG A 1 86 ? -8.659 -6.427 19.456 1.00 93.88 86 ARG A N 1
ATOM 671 C CA . ARG A 1 86 ? -7.714 -7.340 18.800 1.00 93.88 86 ARG A CA 1
ATOM 672 C C . ARG A 1 86 ? -8.427 -8.460 18.054 1.00 93.88 86 ARG A C 1
ATOM 674 O O . ARG A 1 86 ? -8.004 -8.802 16.946 1.00 93.88 86 ARG A O 1
ATOM 681 N N . ASN A 1 87 ? -9.462 -9.045 18.658 1.00 93.31 87 ASN A N 1
ATOM 682 C CA . ASN A 1 87 ? -10.227 -10.138 18.063 1.00 93.31 87 ASN A CA 1
ATOM 683 C C . ASN A 1 87 ? -10.859 -9.678 16.745 1.00 93.31 87 ASN A C 1
ATOM 685 O O . ASN A 1 87 ? -10.639 -10.273 15.686 1.00 93.31 87 ASN A O 1
ATOM 689 N N . HIS A 1 88 ? -11.541 -8.534 16.779 1.00 91.94 88 HIS A N 1
ATOM 690 C CA . HIS A 1 88 ? -12.200 -7.989 15.604 1.00 91.94 88 HIS A CA 1
ATOM 691 C C . HIS A 1 88 ? -11.231 -7.495 14.534 1.00 91.94 88 HIS A C 1
ATOM 693 O O . HIS A 1 88 ? -11.454 -7.802 13.360 1.00 91.94 88 HIS A O 1
ATOM 699 N N . CYS A 1 89 ? -10.131 -6.822 14.896 1.00 92.56 89 CYS A N 1
ATOM 700 C CA . CYS A 1 89 ? -9.099 -6.420 13.933 1.00 92.56 89 CYS A CA 1
ATOM 701 C C . CYS A 1 89 ? -8.561 -7.621 13.137 1.00 92.56 89 CYS A C 1
ATOM 703 O O . CYS A 1 89 ? -8.436 -7.554 11.910 1.00 92.56 89 CYS A O 1
ATOM 705 N N . ARG A 1 90 ? -8.305 -8.752 13.804 1.00 93.44 90 ARG A N 1
ATOM 706 C CA . ARG A 1 90 ? -7.871 -9.983 13.125 1.00 93.44 90 ARG A CA 1
ATOM 707 C C . ARG A 1 90 ? -8.977 -10.581 12.266 1.00 93.44 90 ARG A C 1
ATOM 709 O O . ARG A 1 90 ? -8.725 -10.916 11.110 1.00 93.44 90 ARG A O 1
ATOM 716 N N . ASN A 1 91 ? -10.206 -10.641 12.778 1.00 92.19 91 ASN A N 1
ATOM 717 C CA . ASN A 1 91 ? -11.351 -11.199 12.053 1.00 92.19 91 ASN A CA 1
ATOM 718 C C . ASN A 1 91 ? -11.668 -10.442 10.755 1.00 92.19 91 ASN A C 1
ATOM 720 O O . ASN A 1 91 ? -12.106 -11.042 9.771 1.00 92.19 91 ASN A O 1
ATOM 724 N N . ILE A 1 92 ? -11.432 -9.127 10.705 1.00 90.38 92 ILE A N 1
ATOM 725 C CA . ILE A 1 92 ? -11.620 -8.348 9.472 1.00 90.38 92 ILE A CA 1
ATOM 726 C C . ILE A 1 92 ? -10.427 -8.420 8.507 1.00 90.38 92 ILE A C 1
ATOM 728 O O . ILE A 1 92 ? -10.583 -7.975 7.365 1.00 90.38 92 ILE A O 1
ATOM 732 N N . GLY A 1 93 ? -9.304 -9.013 8.929 1.00 90.50 93 GLY A N 1
ATOM 733 C CA . GLY A 1 93 ? -8.139 -9.314 8.095 1.00 90.50 93 GLY A CA 1
ATOM 734 C C . GLY A 1 93 ? -6.917 -8.415 8.302 1.00 90.50 93 GLY A C 1
ATOM 735 O O . GLY A 1 93 ? -6.088 -8.344 7.399 1.00 90.50 93 GLY A O 1
ATOM 736 N N . VAL A 1 94 ? -6.794 -7.713 9.435 1.00 92.00 94 VAL A N 1
ATOM 737 C CA . VAL 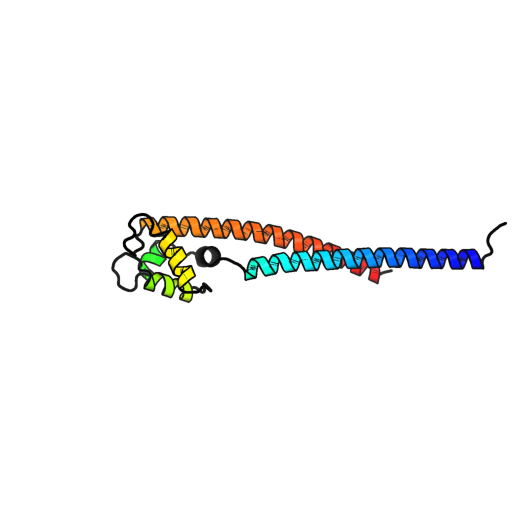A 1 94 ? -5.571 -6.954 9.756 1.00 92.00 94 VAL A CA 1
ATOM 738 C C . VAL A 1 94 ? -4.449 -7.924 10.126 1.00 92.00 94 VAL A C 1
ATOM 740 O O . VAL A 1 94 ? -4.606 -8.763 11.015 1.00 92.00 94 VAL A O 1
ATOM 743 N N . LEU A 1 95 ? -3.302 -7.787 9.461 1.00 90.81 95 LEU A N 1
ATOM 744 C CA . LEU A 1 95 ? -2.110 -8.596 9.700 1.00 90.81 95 LEU A CA 1
ATOM 745 C C . LEU A 1 95 ? -1.145 -7.820 10.598 1.00 90.81 95 LEU A C 1
ATOM 747 O O . LEU A 1 95 ? -0.293 -7.073 10.117 1.00 90.81 95 LEU A O 1
ATOM 751 N N . ALA A 1 96 ? -1.311 -7.981 11.909 1.00 91.44 96 ALA A N 1
ATOM 752 C CA . ALA A 1 96 ? -0.484 -7.335 12.922 1.00 91.44 96 ALA A CA 1
ATOM 753 C C . ALA A 1 96 ? -0.357 -8.209 14.177 1.00 91.44 96 ALA A C 1
ATOM 755 O O . ALA A 1 96 ? -1.244 -9.009 14.495 1.00 91.44 96 ALA A O 1
ATOM 756 N N . ASP A 1 97 ? 0.750 -8.050 14.899 1.00 93.25 97 ASP A N 1
ATOM 757 C CA . ASP A 1 97 ? 0.938 -8.690 16.195 1.00 93.25 97 ASP A CA 1
ATOM 758 C C . ASP A 1 97 ? 0.102 -7.992 17.284 1.00 93.25 97 ASP A C 1
ATOM 760 O O . ASP A 1 97 ? -0.415 -6.887 17.108 1.00 93.25 97 ASP A O 1
ATOM 764 N N . THR A 1 98 ? -0.057 -8.661 18.428 1.00 93.38 98 THR A N 1
ATOM 765 C CA . THR A 1 98 ? -0.808 -8.129 19.579 1.00 93.38 98 THR A CA 1
ATOM 766 C C . THR A 1 98 ? -0.268 -6.768 20.018 1.00 93.38 98 THR A C 1
ATOM 768 O O . THR A 1 98 ? -1.057 -5.856 20.233 1.00 93.38 98 THR A O 1
ATOM 771 N N . THR A 1 99 ? 1.057 -6.612 20.082 1.00 93.44 99 THR A N 1
ATOM 772 C CA . THR A 1 99 ? 1.713 -5.378 20.535 1.00 93.44 99 THR A CA 1
ATOM 773 C C . THR A 1 99 ? 1.357 -4.191 19.653 1.00 93.44 99 THR A C 1
ATOM 775 O O . THR A 1 99 ? 1.054 -3.116 20.161 1.00 93.44 99 THR A O 1
ATOM 778 N N . THR A 1 100 ? 1.357 -4.376 18.330 1.00 93.12 100 THR A N 1
ATOM 779 C CA . THR A 1 100 ? 0.999 -3.305 17.395 1.00 93.12 100 THR A CA 1
ATOM 780 C C . THR A 1 100 ? -0.476 -2.934 17.509 1.00 93.12 100 THR A C 1
ATOM 782 O O . THR A 1 100 ? -0.809 -1.751 17.507 1.00 93.12 100 THR A O 1
ATOM 785 N N . LEU A 1 101 ? -1.373 -3.919 17.629 1.00 93.44 101 LEU A N 1
ATOM 786 C CA . LEU A 1 101 ? -2.805 -3.646 17.791 1.00 93.44 101 LEU A CA 1
ATOM 787 C C . LEU A 1 101 ? -3.104 -2.920 19.107 1.00 93.44 101 LEU A C 1
ATOM 789 O O . LEU A 1 101 ? -3.917 -1.996 19.108 1.00 93.44 101 LEU A O 1
ATOM 793 N N . ASP A 1 102 ? -2.414 -3.295 20.184 1.00 93.19 102 ASP A N 1
ATOM 794 C CA . ASP A 1 102 ? -2.509 -2.631 21.485 1.00 93.19 102 ASP A CA 1
ATOM 795 C C . ASP A 1 102 ? -1.943 -1.214 21.434 1.00 93.19 102 ASP A C 1
ATOM 797 O O . ASP A 1 102 ? -2.550 -0.301 21.975 1.00 93.19 102 ASP A O 1
ATOM 801 N N . ALA A 1 103 ? -0.836 -0.993 20.722 1.00 92.31 103 ALA A N 1
ATOM 802 C CA . ALA A 1 103 ? -0.286 0.346 20.536 1.00 92.31 103 ALA A CA 1
ATOM 803 C C . ALA A 1 103 ? -1.243 1.263 19.757 1.00 92.31 103 ALA A C 1
ATOM 805 O O . ALA A 1 103 ? -1.335 2.453 20.058 1.00 92.31 103 ALA A O 1
ATOM 806 N N . ILE A 1 104 ? -1.972 0.724 18.771 1.00 91.56 104 ILE A N 1
ATOM 807 C CA . ILE A 1 104 ? -3.030 1.475 18.084 1.00 91.56 104 ILE A CA 1
ATOM 808 C C . ILE A 1 104 ? -4.152 1.792 19.067 1.00 91.56 104 ILE A C 1
ATOM 810 O O . ILE A 1 104 ? -4.565 2.941 19.135 1.00 91.56 104 ILE A O 1
ATOM 814 N N . PHE A 1 105 ? -4.614 0.815 19.846 1.00 92.38 105 PHE A N 1
ATOM 815 C CA . PHE A 1 105 ? -5.635 1.039 20.868 1.00 92.38 105 PHE A CA 1
ATOM 816 C C . PHE A 1 105 ? -5.215 2.148 21.847 1.00 92.38 105 PHE A C 1
ATOM 818 O O . PHE A 1 105 ? -5.918 3.143 21.994 1.00 92.38 105 PHE A O 1
ATOM 825 N N . ASP A 1 106 ? -4.019 2.035 22.426 1.00 91.38 106 ASP A N 1
ATOM 826 C CA . ASP A 1 106 ? -3.470 2.957 23.429 1.00 91.38 106 ASP A CA 1
ATOM 827 C C . ASP A 1 106 ? -3.233 4.370 22.887 1.00 91.38 106 ASP A C 1
ATOM 829 O O . ASP A 1 106 ? -3.271 5.349 23.632 1.00 91.38 106 ASP A O 1
ATOM 833 N N . LYS A 1 107 ? -2.985 4.500 21.578 1.00 89.38 107 LYS A N 1
ATOM 834 C CA . LYS A 1 107 ? -2.905 5.806 20.913 1.00 89.38 107 LYS A CA 1
ATOM 835 C C . LYS A 1 107 ? -4.240 6.553 20.998 1.00 89.38 107 LYS A C 1
ATOM 837 O O . LYS A 1 107 ? -4.233 7.783 21.037 1.00 89.38 107 LYS A O 1
ATOM 842 N N . TYR A 1 108 ? -5.356 5.828 20.986 1.00 84.94 108 TYR A N 1
ATOM 843 C CA . TYR A 1 108 ? -6.699 6.391 20.903 1.00 84.94 108 TYR A CA 1
ATOM 844 C C . TYR A 1 108 ? -7.451 6.417 22.233 1.00 84.94 108 TYR A C 1
ATOM 846 O O . TYR A 1 108 ? -8.213 7.359 22.450 1.00 84.94 108 TYR A O 1
ATOM 854 N N . ASP A 1 109 ? -7.159 5.487 23.143 1.00 86.81 109 ASP A N 1
ATOM 855 C CA . ASP A 1 109 ? -7.524 5.557 24.565 1.00 86.81 109 ASP A CA 1
ATOM 856 C C . ASP A 1 109 ? -6.606 6.557 25.303 1.00 86.81 109 ASP A C 1
ATOM 858 O O . ASP A 1 109 ? -5.857 6.248 26.231 1.00 86.81 109 ASP A O 1
ATOM 862 N N . SER A 1 110 ? -6.558 7.796 24.810 1.00 72.12 110 SER A N 1
ATOM 863 C CA . SER A 1 110 ? -5.685 8.835 25.362 1.00 72.12 110 SER A CA 1
ATOM 864 C C . SER A 1 110 ? -6.422 9.787 26.297 1.00 72.12 110 SER A C 1
ATOM 866 O O . SER A 1 110 ? -5.773 10.548 27.016 1.00 72.12 110 SER A O 1
ATOM 868 N N . LYS A 1 111 ? -7.761 9.823 26.238 1.00 70.00 111 LYS A N 1
ATOM 869 C CA . LYS A 1 111 ? -8.558 10.777 27.017 1.00 70.00 111 LYS A CA 1
ATOM 870 C C . LYS A 1 111 ? -8.858 10.242 28.402 1.00 70.00 111 LYS A C 1
ATOM 872 O O . LYS A 1 111 ? -8.593 10.948 29.373 1.00 70.00 111 LYS A O 1
ATOM 877 N N . GLN A 1 112 ? -9.421 9.039 28.472 1.00 69.00 112 GLN A N 1
ATOM 878 C CA . GLN A 1 112 ? -9.831 8.437 29.736 1.00 69.00 112 GLN A CA 1
ATOM 879 C C . GLN A 1 112 ? -8.742 7.512 30.281 1.00 69.00 112 GLN A C 1
ATOM 881 O O . GLN A 1 112 ? -8.494 7.542 31.488 1.00 69.00 112 GLN A O 1
ATOM 886 N N . ARG A 1 113 ? -8.006 6.807 29.402 1.00 76.75 113 ARG A N 1
ATOM 887 C CA . ARG A 1 113 ? -6.983 5.820 29.787 1.00 76.75 113 ARG A CA 1
ATOM 888 C C . ARG A 1 113 ? -7.550 4.780 30.746 1.00 76.75 113 ARG A C 1
ATOM 890 O O . ARG A 1 113 ? -6.870 4.345 31.678 1.00 76.75 113 ARG A O 1
ATOM 897 N N . ASP A 1 114 ? -8.815 4.443 30.552 1.00 80.19 114 ASP A N 1
ATOM 898 C CA . ASP A 1 114 ? -9.542 3.476 31.362 1.00 80.19 114 ASP A CA 1
ATOM 899 C C . ASP A 1 114 ? -9.386 2.050 30.815 1.00 80.19 114 ASP A C 1
ATOM 901 O O . ASP A 1 114 ? -9.759 1.094 31.495 1.00 80.19 114 ASP A O 1
ATOM 905 N N . GLY A 1 115 ? -8.742 1.893 29.651 1.00 86.44 115 GLY A N 1
ATOM 906 C CA . GLY A 1 115 ? -8.562 0.613 28.979 1.00 86.44 115 GLY A CA 1
ATOM 907 C C . GLY A 1 115 ? -9.729 0.240 28.070 1.00 86.44 115 GLY A C 1
ATOM 908 O O . GLY A 1 115 ? -9.760 -0.901 27.597 1.00 86.44 115 GLY A O 1
ATOM 909 N N . PHE A 1 116 ? -10.641 1.178 27.813 1.00 90.75 116 PHE A N 1
ATOM 910 C CA . PHE A 1 116 ? -11.821 1.008 26.983 1.00 90.75 116 PHE A CA 1
ATOM 911 C C . PHE A 1 116 ? -11.880 2.105 25.916 1.00 90.75 116 PHE A C 1
ATOM 913 O O . PHE A 1 116 ? -11.273 3.162 26.042 1.00 90.75 116 PHE A O 1
ATOM 920 N N . LEU A 1 117 ? -12.593 1.840 24.824 1.00 90.06 117 LEU A N 1
ATOM 921 C CA . LEU A 1 117 ? -12.884 2.845 23.809 1.00 90.06 117 LEU A CA 1
ATOM 922 C C . LEU A 1 117 ? -14.364 3.182 23.832 1.00 90.06 117 LEU A C 1
ATOM 924 O O . LEU A 1 117 ? -15.215 2.349 23.507 1.00 90.06 117 LEU A O 1
ATOM 928 N N . ASP A 1 118 ? -14.659 4.433 24.163 1.00 90.06 118 ASP A N 1
ATOM 929 C CA . ASP A 1 118 ? -16.020 4.939 24.148 1.00 90.06 118 ASP A CA 1
ATOM 930 C C . ASP A 1 118 ? -16.482 5.344 22.732 1.00 90.06 118 ASP A C 1
ATOM 932 O O . ASP A 1 118 ? -15.741 5.398 21.741 1.00 90.06 118 ASP A O 1
ATOM 936 N N . VAL A 1 119 ? -17.764 5.687 22.618 1.00 89.69 119 VAL A N 1
ATOM 937 C CA . VAL A 1 119 ? -18.381 6.120 21.357 1.00 89.69 119 VAL A CA 1
ATOM 938 C C . VAL A 1 119 ? -17.701 7.359 20.746 1.00 89.69 119 VAL A C 1
ATOM 940 O O . VAL A 1 119 ? -17.687 7.526 19.519 1.00 89.69 119 VAL A O 1
ATOM 943 N N . ALA A 1 120 ? -17.212 8.289 21.566 1.00 89.75 120 ALA A N 1
ATOM 944 C CA . ALA A 1 120 ? -16.551 9.503 21.104 1.00 89.75 120 ALA A CA 1
ATOM 945 C C . ALA A 1 120 ? -15.134 9.204 20.593 1.00 89.75 120 ALA A C 1
ATOM 947 O O . ALA A 1 120 ? -14.732 9.762 19.569 1.00 89.75 120 ALA A O 1
ATOM 948 N N . GLU A 1 121 ? -14.410 8.305 21.247 1.00 91.44 121 GLU A N 1
ATOM 949 C CA . GLU A 1 121 ? -13.087 7.829 20.848 1.00 91.44 121 GLU A CA 1
ATOM 950 C C . GLU A 1 121 ? -13.168 7.006 19.564 1.00 91.44 121 GLU A C 1
ATOM 952 O O . GLU A 1 121 ? -12.445 7.298 18.612 1.00 91.44 121 GLU A O 1
ATOM 957 N N . ILE A 1 122 ? -14.144 6.102 19.438 1.00 90.56 122 ILE A N 1
ATOM 958 C CA . ILE A 1 122 ? -14.376 5.329 18.205 1.00 90.56 122 ILE A CA 1
ATOM 959 C C . ILE A 1 122 ? -14.670 6.246 17.011 1.00 90.56 122 ILE A C 1
ATOM 961 O O . ILE A 1 122 ? -14.200 6.000 15.896 1.00 90.56 122 ILE A O 1
ATOM 965 N N . ARG A 1 123 ? -15.419 7.341 17.208 1.00 91.38 123 ARG A N 1
ATOM 966 C CA . ARG A 1 123 ? -15.636 8.342 16.143 1.00 91.38 123 ARG A CA 1
ATOM 967 C C . ARG A 1 123 ? -14.330 8.984 15.685 1.00 91.38 123 ARG A C 1
ATOM 969 O O . ARG A 1 123 ? -14.159 9.202 14.484 1.00 91.38 123 ARG A O 1
ATOM 976 N N . VAL A 1 124 ? -13.442 9.310 16.623 1.00 91.50 1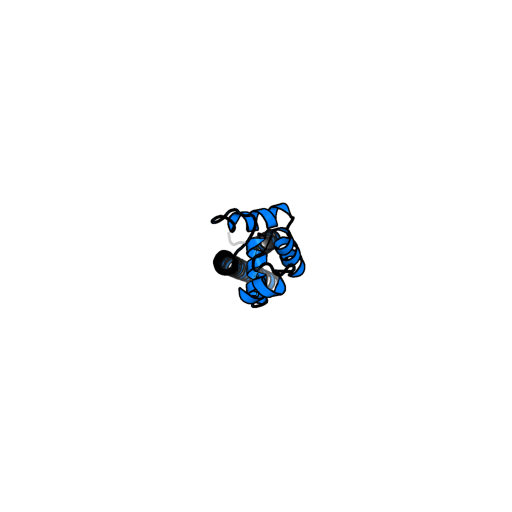24 VAL A N 1
ATOM 977 C CA . VAL A 1 124 ? -12.129 9.896 16.321 1.00 91.50 124 VAL A CA 1
ATOM 978 C C . VAL A 1 124 ? -11.255 8.876 15.595 1.00 91.50 124 VAL A C 1
ATOM 980 O O . VAL A 1 124 ? -10.762 9.187 14.511 1.00 91.50 124 VAL A O 1
ATOM 983 N N . ILE A 1 125 ? -11.169 7.650 16.119 1.00 91.06 125 ILE A N 1
ATOM 984 C CA . ILE A 1 125 ? -10.454 6.520 15.515 1.00 91.06 125 ILE A CA 1
ATOM 985 C C . ILE A 1 125 ? -10.873 6.344 14.061 1.00 91.06 125 ILE A C 1
ATOM 987 O O . ILE A 1 125 ? -10.038 6.401 13.162 1.00 91.06 125 ILE A O 1
ATOM 991 N N . LEU A 1 126 ? -12.173 6.184 13.798 1.00 91.38 126 LEU A N 1
ATOM 992 C CA . LEU A 1 126 ? -12.661 5.955 12.442 1.00 91.38 126 LEU A CA 1
ATOM 993 C C . LEU A 1 126 ? -12.291 7.093 11.495 1.00 91.38 126 LEU A C 1
ATOM 995 O O . LEU A 1 126 ? -11.882 6.837 10.365 1.00 91.38 126 LEU A O 1
ATOM 999 N N . LYS A 1 127 ? -12.400 8.346 11.940 1.00 92.38 127 LYS A N 1
ATOM 1000 C CA . LYS A 1 127 ? -12.035 9.499 11.115 1.00 92.38 127 LYS A CA 1
ATOM 1001 C C . LYS A 1 127 ? -10.541 9.508 10.782 1.00 92.38 127 LYS A C 1
ATOM 1003 O O . LYS A 1 127 ? -10.184 9.757 9.632 1.00 92.38 127 LYS A O 1
ATOM 1008 N N . GLU A 1 128 ? -9.681 9.238 11.758 1.00 92.69 128 GLU A N 1
ATOM 1009 C CA . GLU A 1 128 ? -8.234 9.199 11.539 1.00 92.69 128 GLU A CA 1
ATOM 1010 C C . GLU A 1 128 ? -7.812 8.024 10.663 1.00 92.69 128 GLU A C 1
ATOM 1012 O O . GLU A 1 128 ? -7.061 8.221 9.711 1.00 92.69 128 GLU A O 1
ATOM 1017 N N . LEU A 1 129 ? -8.358 6.831 10.907 1.00 93.06 129 LEU A N 1
ATOM 1018 C CA . LEU A 1 129 ? -8.106 5.641 10.095 1.00 93.06 129 LEU A CA 1
ATOM 1019 C C . LEU A 1 129 ? -8.502 5.863 8.628 1.00 93.06 129 LEU A C 1
ATOM 1021 O O . LEU A 1 129 ? -7.780 5.479 7.708 1.00 93.06 129 LEU A O 1
ATOM 1025 N N . GLN A 1 130 ? -9.626 6.543 8.385 1.00 91.69 130 GLN A N 1
ATOM 1026 C CA . GLN A 1 130 ? -10.024 6.937 7.034 1.00 91.69 130 GLN A CA 1
ATOM 1027 C C . GLN A 1 130 ? -9.044 7.928 6.398 1.00 91.69 130 GLN A C 1
ATOM 1029 O O . GLN A 1 130 ? -8.823 7.872 5.188 1.00 91.69 130 GLN A O 1
ATOM 1034 N N . GLN A 1 131 ? -8.477 8.844 7.183 1.00 94.25 131 GLN A N 1
ATOM 1035 C CA . GLN A 1 131 ? -7.522 9.832 6.694 1.00 94.25 131 GLN A CA 1
ATOM 1036 C C . GLN A 1 131 ? -6.184 9.180 6.323 1.00 94.25 131 GLN A C 1
ATOM 1038 O O . GLN A 1 131 ? -5.735 9.349 5.190 1.00 94.25 131 GLN A O 1
ATOM 1043 N N . VAL A 1 132 ? -5.605 8.359 7.205 1.00 94.06 132 VAL A N 1
ATOM 1044 C CA . VAL A 1 132 ? -4.341 7.653 6.918 1.00 94.06 132 VAL A CA 1
ATOM 1045 C 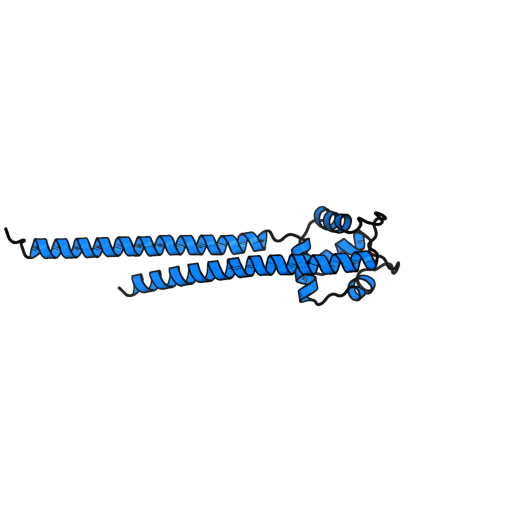C . VAL A 1 132 ? -4.484 6.687 5.739 1.00 94.06 132 VAL A C 1
ATOM 1047 O O . VAL A 1 132 ? -3.591 6.589 4.901 1.00 94.06 132 VAL A O 1
ATOM 1050 N N . ALA A 1 133 ? -5.641 6.033 5.592 1.00 93.44 133 ALA A N 1
ATOM 1051 C CA . ALA A 1 133 ? -5.910 5.170 4.444 1.00 93.44 133 ALA A CA 1
ATOM 1052 C C . ALA A 1 133 ? -5.981 5.948 3.120 1.00 93.44 133 ALA A C 1
ATOM 1054 O O . ALA A 1 133 ? -5.493 5.469 2.094 1.00 93.44 133 ALA A O 1
ATOM 1055 N N . LYS A 1 134 ? -6.564 7.155 3.125 1.00 93.19 134 LYS A N 1
ATOM 1056 C CA . LYS A 1 134 ? -6.566 8.040 1.949 1.00 93.19 134 LYS A CA 1
ATOM 1057 C C . LYS A 1 134 ? -5.158 8.509 1.603 1.00 93.19 134 LYS A C 1
ATOM 1059 O O . LYS A 1 134 ? -4.788 8.492 0.433 1.00 93.19 134 LYS A O 1
ATOM 1064 N N . GLU A 1 135 ? -4.376 8.903 2.601 1.00 93.38 135 GLU A N 1
ATOM 1065 C CA . GLU A 1 135 ? -2.995 9.352 2.409 1.00 93.38 135 GLU A CA 1
ATOM 1066 C C . GLU A 1 135 ? -2.119 8.244 1.820 1.00 93.38 135 GLU A C 1
ATOM 1068 O O . GLU A 1 135 ? -1.429 8.475 0.824 1.00 93.38 135 GLU A O 1
ATOM 1073 N N . GLU A 1 136 ? -2.208 7.022 2.350 1.00 92.12 136 GLU A N 1
ATOM 1074 C CA . GLU A 1 136 ? -1.464 5.895 1.788 1.00 92.12 136 GLU A CA 1
ATOM 1075 C C . GLU A 1 136 ? -1.938 5.555 0.370 1.00 92.12 136 GLU A C 1
ATOM 1077 O O . GLU A 1 136 ? -1.120 5.286 -0.513 1.00 92.12 136 GLU A O 1
ATOM 1082 N N . HIS A 1 137 ? -3.247 5.620 0.105 1.00 91.75 137 HIS A N 1
ATOM 1083 C CA . HIS A 1 137 ? -3.771 5.418 -1.243 1.00 91.75 137 HIS A CA 1
ATOM 1084 C C . HIS A 1 137 ? -3.198 6.434 -2.241 1.00 91.75 137 HIS A C 1
ATOM 1086 O O . HIS A 1 137 ? -2.797 6.054 -3.343 1.00 91.75 137 HIS A O 1
ATOM 1092 N N . GLU A 1 138 ? -3.105 7.708 -1.861 1.00 93.88 138 GLU A N 1
ATOM 1093 C CA . GLU A 1 138 ? -2.501 8.755 -2.689 1.00 93.88 138 GLU A CA 1
ATOM 1094 C C . GLU A 1 138 ? -1.011 8.499 -2.950 1.00 93.88 138 GLU A C 1
ATOM 1096 O O . GLU A 1 138 ? -0.539 8.643 -4.085 1.00 93.88 138 GLU A O 1
ATOM 1101 N N . VAL A 1 139 ? -0.263 8.067 -1.931 1.00 93.31 139 VAL A N 1
ATOM 1102 C CA . VAL A 1 139 ? 1.153 7.691 -2.072 1.00 93.31 139 VAL A CA 1
ATOM 1103 C C . VAL A 1 139 ? 1.307 6.514 -3.038 1.00 93.31 139 VAL A C 1
ATOM 1105 O O . VAL A 1 139 ? 2.056 6.610 -4.017 1.00 93.31 139 VAL A O 1
ATOM 1108 N N . LEU A 1 140 ? 0.558 5.430 -2.826 1.00 93.50 140 LEU A N 1
ATOM 1109 C CA . LEU A 1 140 ? 0.592 4.246 -3.685 1.00 93.50 140 LEU A CA 1
ATOM 1110 C C . LEU A 1 140 ? 0.122 4.548 -5.109 1.00 93.50 140 LEU A C 1
ATOM 1112 O O . LEU A 1 140 ? 0.687 4.006 -6.059 1.00 93.50 140 LEU A O 1
ATOM 1116 N N . SER A 1 141 ? -0.867 5.426 -5.285 1.00 94.69 141 SER A N 1
ATOM 1117 C CA . SER A 1 141 ? -1.351 5.882 -6.593 1.00 94.69 141 SER A CA 1
ATOM 1118 C C . SER A 1 141 ? -0.249 6.603 -7.369 1.00 94.69 141 SER A C 1
ATOM 1120 O O . SER A 1 141 ? 0.006 6.280 -8.533 1.00 94.69 141 SER A O 1
ATOM 1122 N N . LYS A 1 142 ? 0.472 7.528 -6.724 1.00 96.06 142 LYS A N 1
ATOM 1123 C CA . LYS A 1 142 ? 1.602 8.244 -7.339 1.00 96.06 142 LYS A CA 1
ATOM 1124 C C . LYS A 1 142 ? 2.751 7.300 -7.693 1.00 96.06 142 LYS A C 1
ATOM 1126 O O . LYS A 1 142 ? 3.239 7.343 -8.825 1.00 96.06 142 LYS A O 1
ATOM 1131 N N . LEU A 1 143 ? 3.142 6.417 -6.771 1.00 96.00 143 LEU A N 1
ATOM 1132 C CA . LEU A 1 143 ? 4.187 5.416 -7.016 1.00 96.00 143 LEU A CA 1
ATOM 1133 C C . LEU A 1 143 ? 3.802 4.476 -8.164 1.00 96.00 143 LEU A C 1
ATOM 1135 O O . LEU A 1 143 ? 4.587 4.282 -9.088 1.00 96.00 143 LEU A O 1
ATOM 1139 N N . SER A 1 144 ? 2.567 3.972 -8.163 1.00 95.62 144 SER A N 1
ATOM 1140 C CA . SER A 1 144 ? 2.066 3.069 -9.205 1.00 95.62 144 SER A CA 1
ATOM 1141 C C . SER A 1 144 ? 2.010 3.751 -10.574 1.00 95.62 144 SER A C 1
ATOM 1143 O O . SER A 1 144 ? 2.338 3.131 -11.582 1.00 95.62 144 SER A O 1
ATOM 1145 N N . LYS A 1 145 ? 1.624 5.032 -10.652 1.00 97.44 145 LYS A N 1
ATOM 1146 C CA . LYS A 1 145 ? 1.661 5.803 -11.911 1.00 97.44 145 LYS A CA 1
ATOM 1147 C C . LYS A 1 145 ? 3.089 5.959 -12.437 1.00 97.44 145 LYS A C 1
ATOM 1149 O O . LYS A 1 145 ? 3.313 5.764 -13.630 1.00 97.44 145 LYS A O 1
ATOM 1154 N N . SER A 1 146 ? 4.039 6.266 -11.554 1.00 96.25 146 SER A N 1
ATOM 1155 C CA . SER A 1 146 ? 5.460 6.377 -11.904 1.00 96.25 146 SER A CA 1
ATOM 1156 C C . SER A 1 146 ? 6.030 5.048 -12.413 1.00 96.25 146 SER A C 1
ATOM 1158 O O . SER A 1 146 ? 6.617 5.004 -13.493 1.00 96.25 146 SER A O 1
ATOM 1160 N N . ALA A 1 147 ? 5.768 3.945 -11.703 1.00 97.62 147 ALA A N 1
ATOM 1161 C CA . ALA A 1 147 ? 6.180 2.604 -12.117 1.00 97.62 147 ALA A CA 1
ATOM 1162 C C . ALA A 1 147 ? 5.587 2.214 -13.480 1.00 97.62 147 ALA A C 1
ATOM 1164 O O . ALA A 1 147 ? 6.309 1.771 -14.370 1.00 97.62 147 ALA A O 1
ATOM 1165 N N . ASN A 1 148 ? 4.296 2.487 -13.698 1.00 97.81 148 ASN A N 1
ATOM 1166 C CA . ASN A 1 148 ? 3.652 2.260 -14.993 1.00 97.81 148 ASN A CA 1
ATOM 1167 C C . ASN A 1 148 ? 4.303 3.062 -16.130 1.00 97.81 148 ASN A C 1
ATOM 1169 O O . ASN A 1 148 ? 4.436 2.548 -17.240 1.00 97.81 148 ASN A O 1
ATOM 1173 N N . TYR A 1 149 ? 4.705 4.312 -15.883 1.00 97.44 149 TYR A N 1
ATOM 1174 C CA . TYR A 1 149 ? 5.416 5.114 -16.879 1.00 97.44 149 TYR A CA 1
ATOM 1175 C C . TYR A 1 149 ? 6.792 4.521 -17.206 1.00 97.44 149 TYR A C 1
ATOM 1177 O O . TYR A 1 149 ? 7.118 4.349 -18.382 1.00 97.44 149 TYR A O 1
ATOM 1185 N N . ALA A 1 150 ? 7.569 4.156 -16.182 1.00 97.25 150 ALA A N 1
ATOM 1186 C CA . ALA A 1 150 ? 8.880 3.537 -16.358 1.00 97.25 150 ALA A CA 1
ATOM 1187 C C . ALA A 1 150 ? 8.780 2.221 -17.148 1.00 97.25 150 ALA A C 1
ATOM 1189 O O . ALA A 1 150 ? 9.489 2.043 -18.139 1.00 97.25 150 ALA A O 1
ATOM 1190 N N . ARG A 1 151 ? 7.812 1.360 -16.808 1.00 97.88 151 ARG A N 1
ATOM 1191 C CA . ARG A 1 151 ? 7.532 0.115 -17.536 1.00 97.88 151 ARG A CA 1
ATOM 1192 C C . ARG A 1 151 ? 7.159 0.354 -18.997 1.00 97.88 151 ARG A C 1
ATOM 1194 O O . ARG A 1 151 ? 7.682 -0.324 -19.881 1.00 97.88 151 ARG A O 1
ATOM 1201 N N . LYS A 1 152 ? 6.264 1.311 -19.273 1.00 98.06 152 LYS A N 1
ATOM 1202 C CA . LYS A 1 152 ? 5.877 1.657 -20.653 1.00 98.06 152 LYS A CA 1
ATOM 1203 C C . LYS A 1 152 ? 7.079 2.126 -21.466 1.00 98.06 152 LYS A C 1
ATOM 1205 O O . LYS A 1 152 ? 7.236 1.698 -22.605 1.00 98.06 152 LYS A O 1
ATOM 1210 N N . ARG A 1 153 ? 7.942 2.960 -20.877 1.00 97.38 153 ARG A N 1
ATOM 1211 C CA . ARG A 1 153 ? 9.182 3.411 -21.520 1.00 97.38 153 ARG A CA 1
ATOM 1212 C C . ARG A 1 153 ? 10.126 2.243 -21.812 1.00 97.38 153 ARG A C 1
ATOM 1214 O O . ARG A 1 153 ? 10.623 2.157 -22.930 1.00 97.38 153 ARG A O 1
ATOM 1221 N N . ALA A 1 154 ? 10.354 1.355 -20.844 1.00 97.31 154 ALA A N 1
ATOM 1222 C CA . ALA A 1 154 ? 11.192 0.171 -21.034 1.00 97.31 154 ALA A CA 1
ATOM 1223 C C . ALA A 1 154 ? 10.660 -0.715 -22.170 1.00 97.31 154 ALA A C 1
ATOM 1225 O O . ALA A 1 154 ? 11.405 -1.057 -23.083 1.00 97.31 154 ALA A O 1
ATOM 1226 N N . THR A 1 155 ? 9.351 -0.989 -22.168 1.00 97.38 155 THR A N 1
ATOM 1227 C CA . THR A 1 155 ? 8.684 -1.802 -23.200 1.00 97.38 155 THR A CA 1
ATOM 1228 C C . THR A 1 155 ? 8.842 -1.179 -24.590 1.00 97.38 155 THR A C 1
ATOM 1230 O O . THR A 1 155 ? 9.239 -1.861 -25.527 1.00 97.38 155 THR A O 1
ATOM 1233 N N . ALA A 1 156 ? 8.615 0.132 -24.721 1.00 97.19 156 ALA A N 1
ATOM 1234 C CA . ALA A 1 156 ? 8.748 0.828 -26.000 1.00 97.19 156 ALA A CA 1
ATOM 1235 C C . ALA A 1 156 ? 10.182 0.771 -26.560 1.00 97.19 156 ALA A C 1
ATOM 1237 O O . ALA A 1 156 ? 10.372 0.566 -27.757 1.00 97.19 156 ALA A O 1
ATOM 1238 N N . LEU A 1 157 ? 11.201 0.920 -25.705 1.00 96.19 157 LEU A N 1
ATOM 1239 C CA . LEU A 1 157 ? 12.601 0.816 -26.130 1.00 96.19 157 LEU A CA 1
ATOM 1240 C C . LEU A 1 157 ? 12.984 -0.627 -26.493 1.00 96.19 157 LEU A C 1
ATOM 1242 O O . LEU A 1 157 ? 13.715 -0.836 -27.459 1.00 96.19 157 LEU A O 1
ATOM 1246 N N . GLN A 1 158 ? 12.471 -1.622 -25.763 1.00 94.50 158 GLN A N 1
ATOM 1247 C CA . GLN A 1 158 ? 12.665 -3.039 -26.088 1.00 94.50 158 GLN A CA 1
ATOM 1248 C C . GLN A 1 158 ? 12.045 -3.398 -27.447 1.00 94.50 158 GLN A C 1
ATOM 1250 O O . GLN A 1 158 ? 12.671 -4.093 -28.246 1.00 94.50 158 GLN A O 1
ATOM 1255 N N . GLU A 1 159 ? 10.838 -2.905 -27.735 1.00 96.06 159 GLU A N 1
ATOM 1256 C CA . GLU A 1 159 ? 10.171 -3.097 -29.027 1.00 96.06 159 GLU A CA 1
ATOM 1257 C C . GLU A 1 159 ? 10.926 -2.412 -30.169 1.00 96.06 159 GLU A C 1
ATOM 1259 O O . GLU A 1 159 ? 11.134 -3.027 -31.215 1.00 96.06 159 GLU A O 1
ATOM 1264 N N . ALA A 1 160 ? 11.394 -1.177 -29.964 1.00 93.25 160 ALA A N 1
ATOM 1265 C CA . ALA A 1 160 ? 12.210 -0.467 -30.946 1.00 93.25 160 ALA A CA 1
ATOM 1266 C C . ALA A 1 160 ? 13.504 -1.235 -31.269 1.00 93.25 160 ALA A C 1
ATOM 1268 O O . ALA A 1 160 ? 13.820 -1.442 -32.435 1.00 93.25 160 ALA A O 1
ATOM 1269 N N . LEU A 1 161 ? 14.197 -1.745 -30.245 1.00 92.25 161 LEU A N 1
ATOM 1270 C CA . LEU A 1 161 ? 15.398 -2.566 -30.412 1.00 92.25 161 LEU A CA 1
ATOM 1271 C C . LEU A 1 161 ? 15.106 -3.887 -31.151 1.00 92.25 161 LEU A C 1
ATOM 1273 O O . LEU A 1 161 ? 15.955 -4.393 -31.883 1.00 92.25 161 LEU A O 1
ATOM 1277 N N . ARG A 1 162 ? 13.925 -4.481 -30.953 1.00 91.56 162 ARG A N 1
ATOM 1278 C CA . ARG A 1 162 ? 13.537 -5.744 -31.600 1.00 91.56 162 ARG A CA 1
ATOM 1279 C C . ARG A 1 162 ? 13.182 -5.580 -33.080 1.00 91.56 162 ARG A C 1
ATOM 1281 O O . ARG A 1 162 ? 13.369 -6.526 -33.839 1.00 91.56 162 ARG A O 1
ATOM 1288 N N . ASN A 1 163 ? 12.629 -4.429 -33.454 1.00 87.00 163 ASN A N 1
ATOM 1289 C CA . ASN A 1 163 ? 1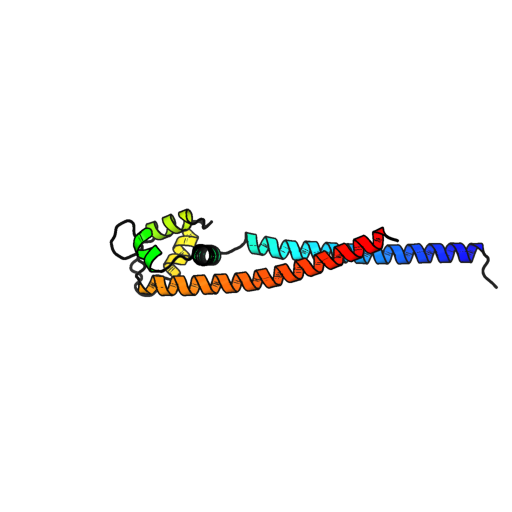2.110 -4.164 -34.799 1.00 87.00 163 ASN A CA 1
ATOM 1290 C C . ASN A 1 163 ? 13.149 -3.545 -35.756 1.00 87.00 163 ASN A C 1
ATOM 1292 O O . ASN A 1 163 ? 12.828 -3.319 -36.923 1.00 87.00 163 ASN A O 1
ATOM 1296 N N . GLU A 1 164 ? 14.364 -3.283 -35.271 1.00 68.38 164 GLU A N 1
ATOM 1297 C CA . GLU A 1 164 ? 15.556 -2.937 -36.061 1.00 68.38 164 GLU A CA 1
ATOM 1298 C C . GLU A 1 164 ? 16.432 -4.155 -36.363 1.00 68.38 164 GLU A C 1
ATOM 1300 O O . GLU A 1 164 ? 16.894 -4.261 -37.523 1.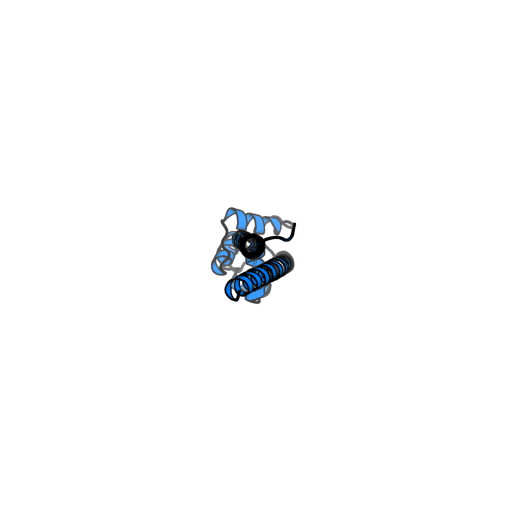00 68.38 164 GLU A O 1
#

Secondary structure (DSSP, 8-state):
-PPPHHHHHHHHHHHHHHHHHHHHHHHHHHHHHHHHHHHHHHHHHHT--HHHHHHHHHHHHT--HHHHHHHT-SS-SSSEEHHHHHHHHHHTT----HHHHHHHHHHH--SS-SSEE-HHHHHHHHHHHHHHHHHHHHHHHHHHHHHHHHHHHHHHHHHHHHH-

Organism: NCBI:txid156173

Foldseek 3Di:
DDDDPVRVVVVVVVVVVVVLVVLVVQLVVLVVQLVVLVVVLVVLVVPQALLLVQLLLCVVVVPDLVNCQPVLCPVNPQWHALVSQVVVSVVSPRDDDSVSSVVLVCVQCPPPVPRIHHSVSSVVSNVVSNVSNVVSVVVSVVSVVSSVVSVVSSVVSVVVSVVD

pLDDT: mean 91.43, std 5.78, range [64.75, 98.06]

InterPro domains:
  IPR002048 EF-hand domain [PS50222] (60-95)
  IPR002048 EF-hand domain [SM00054] (64-92)
  IPR002048 EF-hand domain [SM00054] (100-129)
  IPR011992 EF-hand domain pair [SSF47473] (68-139)
  IPR018247 EF-Hand 1, calcium-binding site [PS00018] (73-85)

Sequence (164 aa):
KALSREERALRASADRHRARVDQLRQVAEATEAAEAAEMKVESRRASTPADVQLGVIILKKGIRVADILIKWDENGDGTIDKFEWRNHCRNIGVLADTTTLDAIFDKYDSKQRDGFLDVAEIRVILKELQQVAKEEHEVLSKLSKSANYARKRATALQEALRNE

Radius of gyration: 28.07 Å; chains: 1; bounding box: 66×22×82 Å